Protein AF-A0ABD0PRC7-F1 (afdb_monomer_lite)

Sequence (117 aa):
RVGDLQAFSVAPSHLEFAPGMAKAFLYPRPGYVPKVPSAAPRPVVLQAFCPSPFRDPDQQNLNCMCPVRALDTCVHRAALWRKTDQLFVCYGPPKRGLPASKHVLSRWIVDAITQAY

Organism: Cirrhinus mrigala (NCBI:txid683832)

pLDDT: mean 87.68, std 9.52, range [61.59, 96.56]

Radius of gyration: 15.45 Å; chains: 1; bounding box: 42×33×39 Å

Foldseek 3Di:
DLQQLQQWFPPPVAWDADPLSQKIWGFGHPPDQPPDDDPDGGTDMFGFQQRDDDPDVVSVVSNVVTPSVVQVCQCVVLVVWAPDRRSDFDCDPPRHNPDQDSVNSVVVVVVVVVVVD

Secondary structure (DSSP, 8-state):
-GGGGGG-B-STTTEEEPGGG-EEEEPPPTT---SS--SS-PPEEEE-SSPSSPSSHHHHHHHHT-HHHHHHHHHHHHTTT--S-BS-B--SSSSTTSBPPHHHHHHHHHHHHHHH-

Structure (mmCIF, N/CA/C/O backbone):
data_AF-A0ABD0PRC7-F1
#
_entry.id   AF-A0ABD0PRC7-F1
#
loop_
_atom_site.group_PDB
_atom_site.id
_atom_site.type_symbol
_atom_site.label_atom_id
_atom_site.label_alt_id
_atom_site.label_comp_id
_atom_site.label_asym_id
_atom_site.label_entity_id
_atom_site.label_seq_id
_atom_site.pdbx_PDB_ins_code
_atom_site.Cartn_x
_atom_site.Cartn_y
_atom_site.Cartn_z
_atom_site.occupancy
_atom_site.B_iso_or_equiv
_atom_site.auth_seq_id
_atom_site.auth_comp_id
_atom_site.auth_asym_id
_atom_site.auth_atom_id
_atom_site.pdbx_PDB_model_num
ATOM 1 N N . ARG A 1 1 ? -8.698 9.135 -7.257 1.00 65.19 1 ARG A N 1
ATOM 2 C CA . ARG A 1 1 ? -8.531 10.338 -6.393 1.00 65.19 1 ARG A CA 1
ATOM 3 C C . ARG A 1 1 ? -8.309 9.886 -4.947 1.00 65.19 1 ARG A C 1
ATOM 5 O O . ARG A 1 1 ? -8.663 8.762 -4.632 1.00 65.19 1 ARG A O 1
ATOM 12 N N . VAL A 1 2 ? -7.767 10.723 -4.049 1.00 63.91 2 VAL A N 1
ATOM 13 C CA . VAL A 1 2 ? -7.446 10.304 -2.657 1.00 63.91 2 VAL A CA 1
ATOM 14 C C . VAL A 1 2 ? -8.664 9.785 -1.883 1.00 63.91 2 VAL A C 1
ATOM 16 O O . VAL A 1 2 ? -8.544 8.842 -1.111 1.00 63.91 2 VAL A O 1
ATOM 19 N N . GLY A 1 3 ? -9.850 10.363 -2.114 1.00 65.19 3 GLY A N 1
ATOM 20 C CA . GLY A 1 3 ? -11.092 9.901 -1.477 1.00 65.19 3 GLY A CA 1
ATOM 21 C C . GLY A 1 3 ? -11.487 8.471 -1.855 1.00 65.19 3 GLY A C 1
ATOM 22 O O . GLY A 1 3 ? -12.109 7.787 -1.056 1.00 65.19 3 GLY A O 1
ATOM 23 N N . ASP A 1 4 ? -11.058 8.008 -3.025 1.00 76.19 4 ASP A N 1
ATOM 24 C CA . ASP A 1 4 ? -11.391 6.686 -3.555 1.00 76.19 4 ASP A CA 1
ATOM 25 C C . ASP A 1 4 ? -10.483 5.607 -2.941 1.00 76.19 4 ASP A C 1
ATOM 27 O O . ASP A 1 4 ? -10.816 4.428 -2.949 1.00 76.19 4 ASP A O 1
ATOM 31 N N . LEU A 1 5 ? -9.336 5.998 -2.367 1.00 80.69 5 LEU A N 1
ATOM 32 C CA . LEU A 1 5 ? -8.346 5.062 -1.825 1.00 80.69 5 LEU A CA 1
ATOM 33 C C . LEU A 1 5 ? -8.856 4.289 -0.602 1.00 80.69 5 LEU A C 1
ATOM 35 O O . LEU A 1 5 ? -8.388 3.186 -0.333 1.00 80.69 5 LEU A O 1
ATOM 39 N N . GLN A 1 6 ? -9.828 4.847 0.125 1.00 84.31 6 GLN A N 1
ATOM 40 C CA . GLN A 1 6 ? -10.464 4.176 1.264 1.00 84.31 6 GLN A CA 1
ATOM 41 C C . GLN A 1 6 ? -11.400 3.039 0.832 1.00 84.31 6 GLN A C 1
ATOM 43 O O . GLN A 1 6 ? -11.740 2.183 1.646 1.00 84.31 6 GLN A O 1
ATOM 48 N N . ALA A 1 7 ? -11.788 3.000 -0.445 1.00 87.12 7 ALA A N 1
ATOM 49 C CA . ALA A 1 7 ? -12.622 1.939 -0.992 1.00 87.12 7 ALA A CA 1
ATOM 50 C C . ALA A 1 7 ? -11.863 0.620 -1.176 1.00 87.12 7 ALA A C 1
ATOM 52 O O . ALA A 1 7 ? -12.496 -0.411 -1.387 1.00 87.12 7 ALA A O 1
ATOM 53 N N . PHE A 1 8 ? -10.528 0.636 -1.115 1.00 92.12 8 PHE A N 1
ATOM 54 C CA . PHE A 1 8 ? -9.708 -0.541 -1.372 1.00 92.12 8 PHE A CA 1
ATOM 55 C C . PHE A 1 8 ? -9.347 -1.297 -0.101 1.00 92.12 8 PHE A C 1
ATOM 57 O O . PHE A 1 8 ? -9.226 -0.743 0.999 1.00 92.12 8 PHE A O 1
ATOM 64 N N . SER A 1 9 ? -9.138 -2.596 -0.275 1.00 94.25 9 SER A N 1
ATOM 65 C CA . SER A 1 9 ? -8.831 -3.524 0.797 1.00 94.25 9 SER A CA 1
ATOM 66 C C . SER A 1 9 ? -7.745 -4.506 0.384 1.00 94.25 9 SER A C 1
ATOM 68 O O . SER A 1 9 ? -7.596 -4.786 -0.798 1.00 94.25 9 SER A O 1
ATOM 70 N N . VAL A 1 10 ? -7.013 -5.033 1.365 1.00 96.12 10 VAL A N 1
ATOM 71 C CA . VAL A 1 10 ? -6.089 -6.163 1.175 1.00 96.12 10 VAL A CA 1
ATOM 72 C C . VAL A 1 10 ? -6.757 -7.529 1.279 1.00 96.12 10 VAL A C 1
ATOM 74 O O . VAL A 1 10 ? -6.075 -8.541 1.156 1.00 96.12 10 VAL A O 1
ATOM 77 N N . ALA A 1 11 ? -8.062 -7.577 1.558 1.00 94.56 11 ALA A N 1
ATOM 78 C CA . ALA A 1 11 ? -8.788 -8.835 1.600 1.00 94.56 11 ALA A CA 1
ATOM 79 C C . ALA A 1 11 ? -8.653 -9.564 0.245 1.00 94.56 11 ALA A C 1
ATOM 81 O O . ALA A 1 11 ? -8.672 -8.891 -0.790 1.00 94.56 11 ALA A O 1
ATOM 82 N N . PRO A 1 12 ? -8.566 -10.907 0.219 1.00 91.50 12 PRO A N 1
ATOM 83 C CA . PRO A 1 12 ? -8.315 -11.664 -1.014 1.00 91.50 12 PRO A CA 1
ATOM 84 C C . PRO A 1 12 ? -9.323 -11.413 -2.145 1.00 91.50 12 PRO A C 1
ATOM 86 O O . PRO A 1 12 ? -8.979 -11.520 -3.312 1.00 91.50 12 PRO A O 1
ATOM 89 N N . SER A 1 13 ? -10.561 -11.026 -1.820 1.00 92.44 13 SER A N 1
ATOM 90 C CA . SER A 1 13 ? -11.591 -10.659 -2.804 1.00 92.44 13 SER A CA 1
ATOM 91 C C . SER A 1 13 ? -11.435 -9.247 -3.389 1.00 92.44 13 SER A C 1
ATOM 93 O O . SER A 1 13 ? -12.211 -8.853 -4.256 1.00 92.44 13 SER A O 1
ATOM 95 N N . HIS A 1 14 ? -10.484 -8.457 -2.884 1.00 94.06 14 HIS A N 1
ATOM 96 C CA . HIS A 1 14 ? -10.316 -7.036 -3.197 1.00 94.06 14 HIS A CA 1
AT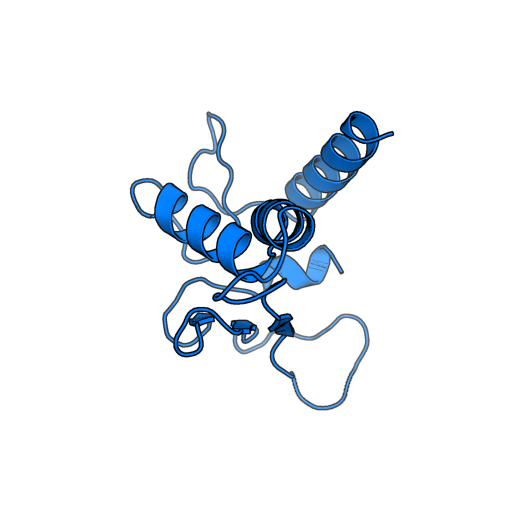OM 97 C C . HIS A 1 14 ? -8.933 -6.659 -3.725 1.00 94.06 14 HIS A C 1
ATOM 99 O O . HIS A 1 14 ? -8.787 -5.580 -4.307 1.00 94.06 14 HIS A O 1
ATOM 105 N N . LEU A 1 15 ? -7.943 -7.529 -3.548 1.00 95.88 15 LEU A N 1
ATOM 106 C CA . LEU A 1 15 ? -6.590 -7.344 -4.041 1.00 95.88 15 LEU A CA 1
ATOM 107 C C . LEU A 1 15 ? -6.079 -8.653 -4.636 1.00 95.88 15 LEU A C 1
ATOM 109 O O . LEU A 1 15 ? -5.940 -9.647 -3.929 1.00 95.88 15 LEU A O 1
ATOM 113 N N . GLU A 1 16 ? -5.743 -8.612 -5.920 1.00 96.31 16 GLU A N 1
ATOM 114 C CA . GLU A 1 16 ? -5.166 -9.741 -6.643 1.00 96.31 16 GLU A CA 1
ATOM 115 C C . GLU A 1 16 ? -3.876 -9.307 -7.342 1.00 96.31 16 GLU A C 1
ATOM 117 O O . GLU A 1 16 ? -3.834 -8.265 -8.000 1.00 96.31 16 GLU A O 1
ATOM 122 N N . PHE A 1 17 ? -2.825 -10.117 -7.227 1.00 95.31 17 PHE A N 1
ATOM 123 C CA . PHE A 1 17 ? -1.594 -9.952 -7.993 1.00 95.31 17 PHE A CA 1
ATOM 124 C C . PHE A 1 17 ? -1.557 -10.982 -9.120 1.00 95.31 17 PHE A C 1
ATOM 126 O O . PHE A 1 17 ? -1.670 -12.182 -8.879 1.00 95.31 17 PHE A O 1
ATOM 133 N N . ALA A 1 18 ? -1.374 -10.514 -10.353 1.00 93.81 18 ALA A N 1
ATOM 134 C CA . ALA A 1 18 ? -1.216 -11.393 -11.503 1.00 93.81 18 ALA A CA 1
ATOM 135 C C . ALA A 1 18 ? 0.086 -12.212 -11.395 1.00 93.81 18 ALA A C 1
ATOM 137 O O . ALA A 1 18 ? 1.049 -11.746 -10.771 1.00 93.81 18 ALA A O 1
ATOM 138 N N . PRO A 1 19 ? 0.173 -13.378 -12.065 1.00 90.81 19 PRO A N 1
ATOM 139 C CA . PRO A 1 19 ? 1.399 -14.168 -12.127 1.00 90.81 19 PRO A CA 1
ATOM 140 C C . PRO A 1 19 ? 2.630 -13.325 -12.486 1.00 90.81 19 PRO A C 1
ATOM 142 O O . PRO A 1 19 ? 2.574 -12.436 -13.340 1.00 90.81 19 PRO A O 1
ATOM 145 N N . GLY A 1 20 ? 3.744 -13.585 -11.798 1.00 87.88 20 GLY A N 1
ATOM 146 C CA . GLY A 1 20 ? 4.992 -12.838 -11.983 1.00 87.88 20 GLY A CA 1
ATOM 147 C C . GLY A 1 20 ? 4.932 -11.373 -11.537 1.00 87.88 20 GLY A C 1
ATOM 148 O O . GLY A 1 20 ? 5.783 -10.587 -11.946 1.00 87.88 20 GLY A O 1
ATOM 149 N N . MET A 1 21 ? 3.932 -10.983 -10.734 1.00 89.06 21 MET A N 1
ATOM 150 C CA . MET A 1 21 ? 3.705 -9.599 -10.297 1.00 89.06 21 MET A CA 1
ATOM 151 C C . MET A 1 21 ? 3.554 -8.624 -11.471 1.00 89.06 21 MET A C 1
ATOM 153 O O . MET A 1 21 ? 3.867 -7.444 -11.343 1.00 89.06 21 MET A O 1
ATOM 157 N N . ALA A 1 22 ? 3.076 -9.101 -12.626 1.00 90.94 22 ALA A N 1
ATOM 158 C CA . ALA A 1 22 ? 2.959 -8.285 -13.834 1.00 90.94 22 ALA A CA 1
ATOM 159 C C . ALA A 1 22 ? 1.902 -7.175 -13.693 1.00 90.94 22 ALA A C 1
ATOM 161 O O . ALA A 1 22 ? 2.016 -6.108 -14.305 1.00 90.94 22 ALA A O 1
ATOM 162 N N . LYS A 1 23 ? 0.863 -7.433 -12.891 1.00 94.69 23 LYS A N 1
ATOM 163 C CA . LYS A 1 23 ? -0.236 -6.509 -12.602 1.00 94.69 23 LYS A CA 1
ATOM 164 C C . LYS A 1 23 ? -0.730 -6.689 -11.170 1.00 94.69 23 LYS A C 1
ATOM 166 O O . LYS A 1 23 ? -0.597 -7.772 -10.607 1.00 94.69 23 LYS A O 1
ATOM 171 N N . ALA A 1 24 ? -1.352 -5.648 -10.629 1.00 96.44 24 ALA A N 1
ATOM 172 C CA . ALA A 1 24 ? -2.205 -5.746 -9.450 1.00 96.44 24 ALA A CA 1
ATOM 173 C C . ALA A 1 24 ? -3.603 -5.213 -9.773 1.00 96.44 24 ALA A C 1
ATOM 175 O O . ALA A 1 24 ? -3.739 -4.158 -10.401 1.00 96.44 24 ALA A O 1
ATOM 176 N N . PHE A 1 25 ? -4.625 -5.935 -9.331 1.00 95.50 25 PHE A N 1
ATOM 177 C CA . PHE A 1 25 ? -6.029 -5.583 -9.479 1.00 95.50 25 PHE A CA 1
ATOM 178 C C . PHE A 1 25 ? -6.593 -5.188 -8.116 1.00 95.50 25 PHE A C 1
ATOM 180 O O . PHE A 1 25 ? -6.502 -5.942 -7.149 1.00 95.50 25 PHE A O 1
ATOM 187 N N . LEU A 1 26 ? -7.167 -3.990 -8.048 1.00 94.12 26 LEU A N 1
ATOM 188 C CA . LEU A 1 26 ? -7.783 -3.424 -6.854 1.00 94.12 26 LEU A CA 1
ATOM 189 C C . LEU A 1 26 ? -9.286 -3.277 -7.086 1.00 94.12 26 LEU A C 1
ATOM 191 O O . LEU A 1 26 ? -9.722 -2.402 -7.839 1.00 94.12 26 LEU A O 1
ATOM 195 N N . TYR A 1 27 ? -10.077 -4.111 -6.419 1.00 92.25 27 TYR A N 1
ATOM 196 C CA . TYR A 1 27 ? -11.533 -4.090 -6.519 1.00 92.25 27 TYR A CA 1
ATOM 197 C C . TYR A 1 27 ? -12.116 -3.250 -5.378 1.00 92.25 27 TYR A C 1
ATOM 199 O O . TYR A 1 27 ? -11.871 -3.558 -4.206 1.00 92.25 27 TYR A O 1
ATOM 207 N N . PRO A 1 28 ? -12.896 -2.194 -5.675 1.00 89.56 28 PRO A N 1
ATOM 208 C CA . PRO A 1 28 ? -13.571 -1.422 -4.638 1.00 89.56 28 PRO A CA 1
ATOM 209 C C . PRO A 1 28 ? -14.487 -2.302 -3.777 1.00 89.56 28 PRO A C 1
ATOM 211 O O . PRO A 1 28 ? -15.096 -3.254 -4.270 1.00 89.56 28 PRO A O 1
ATOM 214 N N . ARG A 1 29 ? -14.612 -1.976 -2.487 1.00 88.44 29 ARG A N 1
ATOM 215 C CA . ARG A 1 29 ? -15.578 -2.627 -1.590 1.00 88.44 29 ARG A CA 1
ATOM 216 C C . ARG A 1 29 ? -17.019 -2.462 -2.101 1.00 88.44 29 ARG A C 1
ATOM 218 O O . ARG A 1 29 ? -17.337 -1.421 -2.688 1.00 88.44 29 ARG A O 1
ATOM 225 N N . PRO A 1 30 ? -17.912 -3.436 -1.834 1.00 81.56 30 PRO A N 1
ATOM 226 C CA . PRO A 1 30 ? -19.327 -3.309 -2.167 1.00 81.56 30 PRO A CA 1
ATOM 227 C C . PRO A 1 30 ? -19.928 -2.056 -1.519 1.00 81.56 30 PRO A C 1
ATOM 229 O O . PRO A 1 30 ? -19.593 -1.718 -0.385 1.00 81.56 30 PRO A O 1
ATOM 232 N N . GLY A 1 31 ? -20.795 -1.350 -2.245 1.00 78.75 31 GLY A N 1
ATOM 233 C CA . GLY A 1 31 ? -21.421 -0.109 -1.771 1.00 78.75 31 GLY A CA 1
ATOM 234 C C . GLY A 1 31 ? -20.570 1.154 -1.942 1.00 78.75 31 GLY A C 1
ATOM 235 O O . GLY A 1 31 ? -21.059 2.250 -1.673 1.00 78.75 31 GLY A O 1
ATOM 236 N N . TYR A 1 32 ? -19.329 1.047 -2.430 1.00 80.50 32 TYR A N 1
ATOM 237 C CA . TYR A 1 32 ? -18.567 2.226 -2.829 1.00 80.50 32 TYR A CA 1
ATOM 238 C C . TYR A 1 32 ? -19.201 2.900 -4.054 1.00 80.50 32 TYR A C 1
ATOM 240 O O . TYR A 1 32 ? -19.318 2.297 -5.121 1.00 80.50 32 TYR A O 1
ATOM 248 N N . VAL A 1 33 ? -19.554 4.178 -3.905 1.00 76.12 33 VAL A N 1
ATOM 249 C CA . VAL A 1 33 ? -20.052 5.024 -4.993 1.00 76.12 33 VAL A CA 1
ATOM 250 C C . VAL A 1 33 ? -18.958 6.025 -5.368 1.00 76.12 33 VAL A C 1
ATOM 252 O O . VAL A 1 33 ? -18.626 6.898 -4.559 1.00 76.12 33 VAL A O 1
ATOM 255 N N . PRO A 1 34 ? -18.374 5.927 -6.576 1.00 74.00 34 PRO A N 1
ATOM 256 C CA . PRO A 1 34 ? -17.403 6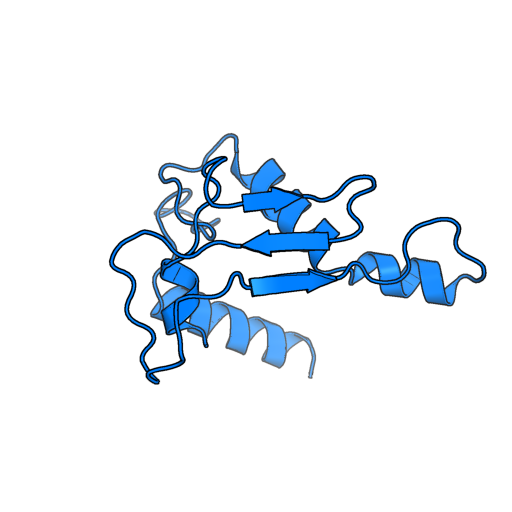.903 -7.042 1.00 74.00 34 PRO A CA 1
ATOM 257 C C . PRO A 1 34 ? -18.003 8.310 -7.059 1.00 74.00 34 PRO A C 1
ATOM 259 O O . PRO A 1 34 ? -19.125 8.515 -7.514 1.00 74.00 34 PRO A O 1
ATOM 262 N N . LYS A 1 35 ? -17.228 9.311 -6.621 1.00 70.88 35 LYS A N 1
ATOM 263 C CA . LYS A 1 35 ? -17.685 10.714 -6.593 1.00 70.88 35 LYS A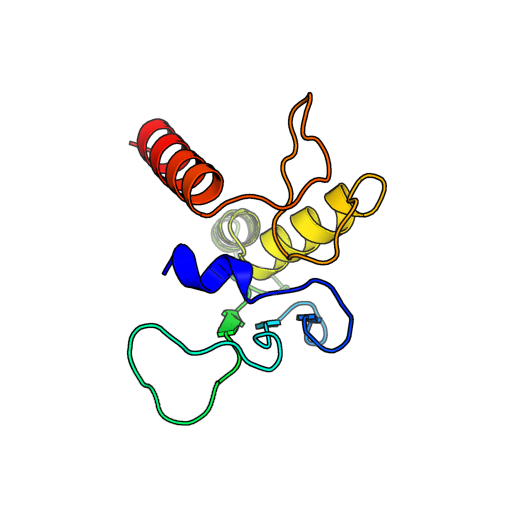 CA 1
ATOM 264 C C . LYS A 1 35 ? -18.091 11.250 -7.976 1.00 70.88 35 LYS A C 1
ATOM 266 O O . LYS A 1 35 ? -18.880 12.183 -8.062 1.00 70.88 35 LYS A O 1
ATOM 271 N N . VAL A 1 36 ? -17.515 10.703 -9.043 1.00 68.69 36 VAL A N 1
ATOM 272 C CA . VAL A 1 36 ? -17.958 10.947 -10.419 1.00 68.69 36 VAL A CA 1
ATOM 273 C C . VAL A 1 36 ? -18.611 9.653 -10.893 1.00 68.69 36 VAL A C 1
ATOM 275 O O . VAL A 1 36 ? -17.897 8.649 -10.945 1.00 68.69 36 VAL A O 1
ATOM 278 N N . PRO A 1 37 ? -19.916 9.642 -11.212 1.00 63.66 37 PRO A N 1
ATOM 279 C CA . PRO A 1 37 ? -20.589 8.448 -11.701 1.00 63.66 37 PRO A CA 1
ATOM 280 C C . PRO A 1 37 ? -19.922 7.981 -12.996 1.00 63.66 37 PRO A C 1
ATOM 282 O O . PRO A 1 37 ? -20.055 8.593 -14.050 1.00 63.66 37 PRO A O 1
ATOM 285 N N . SER A 1 38 ? -19.147 6.911 -12.894 1.00 61.59 38 SER A N 1
ATOM 286 C CA . SER A 1 38 ? -18.696 6.118 -14.029 1.00 61.59 38 SER A CA 1
ATOM 287 C C . SER A 1 38 ? -19.690 4.975 -14.209 1.00 61.59 38 SER A C 1
ATOM 289 O O . SER A 1 38 ? -20.315 4.545 -13.236 1.00 61.59 38 SER A O 1
ATOM 291 N N . ALA A 1 39 ? -19.782 4.420 -15.421 1.00 63.25 39 ALA A N 1
ATOM 292 C CA . ALA A 1 39 ? -20.322 3.072 -15.603 1.00 63.25 39 ALA A CA 1
ATOM 293 C C . ALA A 1 39 ? -19.677 2.102 -14.589 1.00 63.25 39 ALA A C 1
ATOM 295 O O . ALA A 1 39 ? -18.560 2.374 -14.143 1.00 63.25 39 ALA A O 1
ATOM 296 N N . ALA A 1 40 ? -20.406 1.030 -14.244 1.00 64.69 40 ALA A N 1
ATOM 297 C CA . ALA A 1 40 ? -20.148 0.012 -13.210 1.00 64.69 40 ALA A CA 1
ATOM 298 C C . ALA A 1 40 ? -18.727 -0.013 -12.591 1.00 64.69 40 ALA A C 1
ATOM 300 O O . ALA A 1 40 ? -17.752 0.024 -13.342 1.00 64.69 40 ALA A O 1
ATOM 301 N N . PRO A 1 41 ? -18.580 -0.160 -11.254 1.00 68.62 41 PRO A N 1
ATOM 302 C CA . PRO A 1 41 ? -17.279 -0.103 -10.581 1.00 68.62 41 PRO A CA 1
ATOM 303 C C . PRO A 1 41 ? -16.254 -1.027 -11.253 1.00 68.62 41 PRO A C 1
ATOM 305 O O . PRO A 1 41 ? -16.372 -2.249 -11.195 1.00 68.62 41 PRO A O 1
ATOM 308 N N . ARG A 1 42 ? -15.254 -0.442 -11.922 1.00 80.06 42 ARG A N 1
ATOM 309 C CA . ARG A 1 42 ? -14.157 -1.191 -12.547 1.00 80.06 42 ARG A CA 1
ATOM 310 C C . ARG A 1 42 ? -13.001 -1.324 -11.559 1.00 80.06 42 ARG A C 1
ATOM 312 O O . ARG A 1 42 ? -12.781 -0.396 -10.773 1.00 80.06 42 ARG A O 1
ATOM 319 N N . PRO A 1 43 ? -12.245 -2.432 -11.596 1.00 88.19 43 PRO A N 1
ATOM 320 C CA . PRO A 1 43 ? -11.031 -2.531 -10.806 1.00 88.19 43 PRO A CA 1
ATOM 321 C C . PRO A 1 43 ? -10.023 -1.469 -11.251 1.00 88.19 43 PRO A C 1
ATOM 323 O O . PRO A 1 43 ? -9.897 -1.165 -12.441 1.00 88.19 43 PRO A O 1
ATOM 326 N N . VAL A 1 44 ? -9.274 -0.929 -10.293 1.00 90.38 44 VAL A N 1
ATOM 327 C CA . VAL A 1 44 ? -8.062 -0.171 -10.606 1.00 90.38 44 VAL A CA 1
ATOM 328 C C . VAL A 1 44 ? -6.966 -1.177 -10.919 1.00 90.38 44 VAL A C 1
ATOM 330 O O . VAL A 1 44 ? -6.679 -2.059 -10.112 1.00 90.38 44 VAL A O 1
ATOM 333 N N . VAL A 1 45 ? -6.367 -1.050 -12.101 1.00 93.75 45 VAL A N 1
ATOM 334 C CA . VAL A 1 45 ? -5.310 -1.950 -12.566 1.00 93.75 45 VAL A CA 1
ATOM 335 C C . VAL A 1 45 ? -3.982 -1.212 -12.529 1.00 93.75 45 VAL A C 1
ATOM 337 O O . VAL A 1 45 ? -3.814 -0.191 -13.194 1.00 93.75 45 VAL A O 1
ATOM 340 N N . LEU A 1 46 ? -3.039 -1.736 -11.753 1.00 94.12 46 LEU A N 1
ATOM 341 C CA . LEU A 1 46 ? -1.651 -1.292 -11.747 1.00 94.12 46 LEU A CA 1
ATOM 342 C C . LEU A 1 46 ? -0.834 -2.226 -12.631 1.00 94.12 46 LEU A C 1
ATOM 344 O O . LEU A 1 46 ? -0.977 -3.444 -12.546 1.00 94.12 46 LEU A O 1
ATOM 348 N N . GLN A 1 47 ? 0.039 -1.655 -13.452 1.00 93.88 47 GLN A N 1
ATOM 349 C CA . GLN A 1 47 ? 0.957 -2.402 -14.302 1.00 93.88 47 GLN A CA 1
ATOM 350 C C . GLN A 1 47 ? 2.374 -2.301 -13.746 1.00 93.88 47 GLN A C 1
ATOM 352 O O . GLN A 1 47 ? 2.810 -1.224 -13.338 1.00 93.88 47 GLN A O 1
ATOM 357 N N . ALA A 1 48 ? 3.088 -3.424 -13.721 1.00 91.19 48 ALA A N 1
ATOM 358 C CA . ALA A 1 48 ? 4.474 -3.438 -13.291 1.00 91.19 48 ALA A CA 1
ATOM 359 C C . ALA A 1 48 ? 5.364 -2.664 -14.265 1.00 91.19 48 ALA A C 1
ATOM 361 O O . ALA A 1 48 ? 5.210 -2.760 -15.485 1.00 91.19 48 ALA A O 1
ATOM 362 N N . PHE A 1 49 ? 6.320 -1.920 -13.716 1.00 87.62 49 PHE A N 1
ATOM 363 C CA . PHE A 1 49 ? 7.368 -1.298 -14.514 1.00 87.62 49 PHE A CA 1
ATOM 364 C C . PHE A 1 49 ? 8.465 -2.327 -14.765 1.00 87.62 49 PHE A C 1
ATOM 366 O O . PHE A 1 49 ? 8.956 -2.931 -13.814 1.00 87.62 49 PHE A O 1
ATOM 373 N N . CYS A 1 50 ? 8.806 -2.523 -16.043 1.00 75.44 50 CYS A N 1
ATOM 374 C CA . CYS A 1 50 ? 9.899 -3.378 -16.512 1.00 75.44 50 CYS A CA 1
ATOM 375 C C . CYS A 1 50 ? 9.943 -4.762 -15.830 1.00 75.44 50 CYS A C 1
ATOM 377 O O . CYS A 1 50 ? 10.862 -5.013 -15.060 1.00 75.44 50 CYS A O 1
ATOM 379 N N . PRO A 1 51 ? 8.979 -5.673 -16.062 1.00 70.38 51 PRO A N 1
ATOM 380 C CA . PRO A 1 51 ? 9.070 -7.026 -15.514 1.00 70.38 51 PRO A CA 1
ATOM 381 C C . PRO A 1 51 ? 10.318 -7.750 -16.051 1.00 70.38 51 PRO A C 1
ATOM 383 O O . PRO A 1 51 ? 10.673 -7.591 -17.217 1.00 70.38 51 PRO A O 1
ATOM 386 N N . SER A 1 52 ? 10.975 -8.532 -15.188 1.00 69.06 52 SER A N 1
ATOM 387 C CA . SER A 1 52 ? 12.150 -9.352 -15.529 1.00 69.06 52 SER A CA 1
ATOM 388 C C . SER A 1 52 ? 11.904 -10.218 -16.781 1.00 69.06 52 SER A C 1
ATOM 390 O O . SER A 1 52 ? 10.785 -10.719 -16.938 1.00 69.06 52 SER A O 1
ATOM 392 N N . PRO A 1 53 ? 12.919 -10.460 -17.639 1.00 76.19 53 PRO A N 1
ATOM 393 C CA . PRO A 1 53 ? 14.329 -10.058 -17.510 1.00 76.19 53 PRO A CA 1
ATOM 394 C C . PRO A 1 53 ? 14.607 -8.604 -17.919 1.00 76.19 53 PRO A C 1
ATOM 396 O O . PRO A 1 53 ? 14.077 -8.111 -18.914 1.00 76.19 53 PRO A O 1
ATOM 399 N N . PHE A 1 54 ? 15.485 -7.933 -17.163 1.00 78.06 54 PHE A N 1
ATOM 400 C CA . PHE A 1 54 ? 15.948 -6.578 -17.477 1.00 78.06 54 PHE A CA 1
ATOM 401 C C . PHE A 1 54 ? 16.994 -6.625 -18.593 1.00 78.06 54 PHE A C 1
ATOM 403 O O . PHE A 1 54 ? 17.900 -7.455 -18.573 1.00 78.06 54 PHE A O 1
ATOM 410 N N . ARG A 1 55 ? 16.867 -5.724 -19.562 1.00 74.69 55 ARG A N 1
ATOM 411 C CA . ARG A 1 55 ? 17.774 -5.592 -20.706 1.00 74.69 55 ARG A CA 1
ATOM 412 C C . ARG A 1 55 ? 18.913 -4.603 -20.458 1.00 74.69 55 ARG A C 1
ATOM 414 O O . ARG A 1 55 ? 19.905 -4.674 -21.168 1.00 74.69 55 ARG A O 1
ATOM 421 N N . ASP A 1 56 ? 18.758 -3.701 -19.489 1.00 81.31 56 ASP A N 1
ATOM 422 C CA . ASP A 1 56 ? 19.684 -2.596 -19.217 1.00 81.31 56 ASP A CA 1
ATOM 423 C C . ASP A 1 56 ? 19.534 -2.085 -17.758 1.00 81.31 56 ASP A C 1
ATOM 425 O O . ASP A 1 56 ? 18.442 -2.238 -17.187 1.00 81.31 56 ASP A O 1
ATOM 429 N N . PRO A 1 57 ? 20.576 -1.485 -17.138 1.00 79.38 57 PRO A N 1
ATOM 430 C CA . PRO A 1 57 ? 20.499 -0.853 -15.816 1.00 79.38 57 PRO A CA 1
ATOM 431 C C . PRO A 1 57 ? 19.342 0.139 -15.616 1.00 79.38 57 PRO A C 1
ATOM 433 O O . PRO A 1 57 ? 18.776 0.198 -14.519 1.00 79.38 57 PRO A O 1
ATOM 436 N N . ASP A 1 58 ? 18.909 0.862 -16.649 1.00 80.12 58 ASP A N 1
ATOM 437 C CA . ASP A 1 58 ? 17.767 1.778 -16.547 1.00 80.12 58 ASP A CA 1
ATOM 438 C C . ASP A 1 58 ? 16.462 1.033 -16.235 1.00 80.12 58 ASP A C 1
ATOM 440 O O . ASP A 1 58 ? 15.638 1.499 -15.443 1.00 80.12 58 ASP A O 1
ATOM 444 N N . GLN A 1 59 ? 16.290 -0.183 -16.763 1.00 77.94 59 GLN A N 1
ATOM 445 C CA . GLN A 1 59 ? 15.142 -1.028 -16.424 1.00 77.94 59 GLN A CA 1
ATOM 446 C C . GLN A 1 59 ? 15.192 -1.519 -14.974 1.00 77.94 59 GLN A C 1
ATOM 448 O O . GLN A 1 59 ? 14.145 -1.672 -14.339 1.00 77.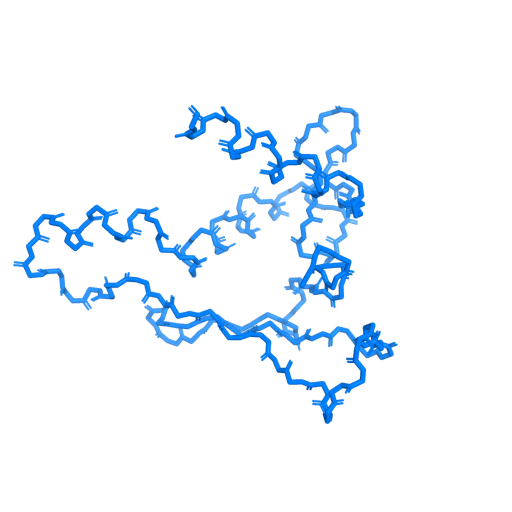94 59 GLN A O 1
ATOM 453 N N . GLN A 1 60 ? 16.392 -1.722 -14.426 1.00 76.94 60 GLN A N 1
ATOM 454 C CA . GLN A 1 60 ? 16.575 -2.055 -13.015 1.00 76.94 60 GLN A CA 1
ATOM 455 C C . GLN A 1 60 ? 16.203 -0.868 -12.110 1.00 76.94 60 GLN A C 1
ATOM 457 O O . GLN A 1 60 ? 15.512 -1.066 -11.108 1.00 76.94 60 GLN A O 1
ATOM 462 N N . ASN A 1 61 ? 16.572 0.359 -12.492 1.00 80.62 61 ASN A N 1
ATOM 463 C CA . ASN A 1 61 ? 16.180 1.579 -11.779 1.00 80.62 61 ASN A CA 1
ATOM 464 C C . ASN A 1 61 ? 14.660 1.809 -11.828 1.00 80.62 61 ASN A C 1
ATOM 466 O O . ASN A 1 61 ? 14.032 2.057 -10.796 1.00 80.62 61 ASN A O 1
ATOM 470 N N . LEU A 1 62 ? 14.034 1.648 -12.999 1.00 77.19 62 LEU A N 1
ATOM 471 C CA . LEU A 1 62 ? 12.577 1.750 -13.154 1.00 77.19 62 LEU A CA 1
ATOM 472 C C . LEU A 1 62 ? 11.825 0.698 -12.329 1.00 77.19 62 LEU A C 1
ATOM 474 O O . LEU A 1 62 ? 10.758 0.975 -11.777 1.00 77.19 62 LEU A O 1
ATOM 478 N N . ASN A 1 63 ? 12.397 -0.496 -12.185 1.00 80.12 63 ASN A N 1
ATOM 479 C CA . ASN A 1 63 ? 11.836 -1.556 -11.357 1.00 80.12 63 ASN A CA 1
ATOM 480 C C . ASN A 1 63 ? 11.831 -1.203 -9.849 1.00 80.12 63 ASN A C 1
ATOM 482 O O . ASN A 1 63 ? 10.960 -1.682 -9.117 1.00 80.12 63 ASN A O 1
ATOM 486 N N . CYS A 1 64 ? 12.722 -0.324 -9.370 1.00 81.69 64 CYS A N 1
ATOM 487 C CA . CYS A 1 64 ? 12.647 0.229 -8.007 1.00 81.69 64 CYS A CA 1
ATOM 488 C C . CYS A 1 64 ? 11.437 1.159 -7.812 1.00 81.69 64 CYS A C 1
ATOM 490 O O . CYS A 1 64 ? 10.937 1.286 -6.696 1.00 81.69 64 CYS A O 1
ATOM 492 N N . MET A 1 65 ? 10.929 1.755 -8.893 1.00 86.56 65 MET A N 1
ATOM 493 C CA . MET A 1 65 ? 9.727 2.599 -8.902 1.00 86.56 65 MET A CA 1
ATOM 494 C C . MET A 1 65 ? 8.457 1.830 -9.304 1.00 86.56 65 MET A C 1
ATOM 496 O O . MET A 1 65 ? 7.407 2.431 -9.525 1.00 86.56 65 MET A O 1
ATOM 500 N N . CYS A 1 66 ? 8.530 0.500 -9.414 1.00 91.12 66 CYS A N 1
ATOM 501 C CA . CYS A 1 66 ? 7.416 -0.323 -9.869 1.00 91.12 66 CYS A CA 1
ATOM 502 C C . CYS A 1 66 ? 6.224 -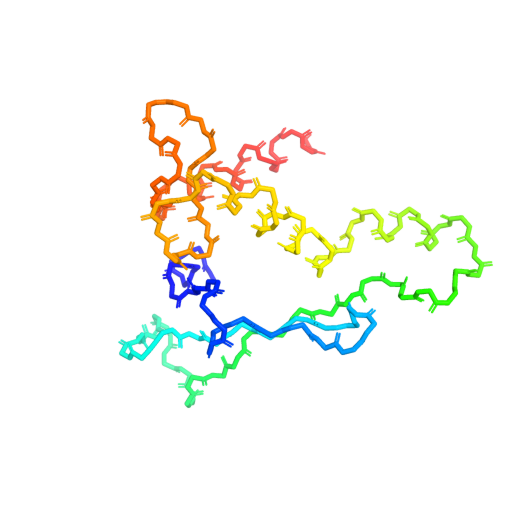0.253 -8.891 1.00 91.12 66 CYS A C 1
ATOM 504 O O . CYS A 1 66 ? 6.347 -0.692 -7.741 1.00 91.12 66 CYS A O 1
ATOM 506 N N . PRO A 1 67 ? 5.036 0.210 -9.332 1.00 93.06 67 PRO A N 1
ATOM 507 C CA . PRO A 1 67 ? 3.892 0.404 -8.443 1.00 93.06 67 PRO A CA 1
ATOM 508 C C . PRO A 1 67 ? 3.335 -0.917 -7.902 1.00 93.06 67 PRO A C 1
ATOM 510 O O . PRO A 1 67 ? 2.861 -0.961 -6.770 1.00 93.06 67 PRO A O 1
ATOM 513 N N . VAL A 1 68 ? 3.428 -2.010 -8.670 1.00 95.06 68 VAL A N 1
ATOM 514 C CA . VAL A 1 68 ? 2.979 -3.341 -8.228 1.00 95.06 68 VAL A CA 1
ATOM 515 C C . VAL A 1 68 ? 3.861 -3.864 -7.091 1.00 95.06 68 VAL A C 1
ATOM 517 O O . VAL A 1 68 ? 3.347 -4.331 -6.078 1.00 95.06 68 VAL A O 1
ATOM 520 N N . ARG A 1 69 ? 5.187 -3.713 -7.209 1.00 92.19 69 ARG A N 1
ATOM 521 C CA . ARG A 1 69 ? 6.138 -4.110 -6.158 1.00 92.19 69 ARG A CA 1
ATOM 522 C C . ARG A 1 69 ? 6.048 -3.221 -4.926 1.00 92.19 69 ARG A C 1
ATOM 524 O O . ARG A 1 69 ? 6.139 -3.721 -3.806 1.00 92.19 69 ARG A O 1
ATOM 531 N N . ALA A 1 70 ? 5.864 -1.916 -5.122 1.00 93.69 70 ALA A N 1
ATOM 532 C CA . ALA A 1 70 ? 5.654 -0.980 -4.025 1.00 93.69 70 ALA A CA 1
ATOM 533 C C . ALA A 1 70 ? 4.381 -1.333 -3.239 1.00 93.69 70 ALA A C 1
ATOM 535 O O . ALA A 1 70 ? 4.407 -1.357 -2.006 1.00 93.69 70 ALA A O 1
ATOM 536 N N . LEU A 1 71 ? 3.293 -1.668 -3.944 1.00 95.19 71 LEU A N 1
ATOM 537 C CA . LEU A 1 71 ? 2.043 -2.106 -3.331 1.00 95.19 71 LEU A CA 1
ATOM 538 C C . LEU A 1 71 ? 2.227 -3.397 -2.529 1.00 95.19 71 LEU A C 1
ATOM 540 O O . LEU A 1 71 ? 1.870 -3.430 -1.354 1.00 95.19 71 LEU A O 1
ATOM 544 N N . ASP A 1 72 ? 2.816 -4.427 -3.133 1.00 95.06 72 ASP A N 1
ATOM 545 C CA . ASP A 1 72 ? 3.102 -5.704 -2.471 1.00 95.06 72 ASP A CA 1
ATOM 546 C C . ASP A 1 72 ? 3.959 -5.523 -1.215 1.00 95.06 72 ASP A C 1
ATOM 548 O O . ASP A 1 72 ? 3.591 -5.958 -0.125 1.00 95.06 72 ASP A O 1
ATOM 552 N N . THR A 1 73 ? 5.040 -4.750 -1.333 1.00 94.12 73 THR A N 1
ATOM 553 C CA . THR A 1 73 ? 5.917 -4.426 -0.205 1.00 94.12 73 THR A CA 1
ATOM 554 C C . THR A 1 73 ? 5.148 -3.718 0.909 1.00 94.12 73 THR A C 1
ATOM 556 O O . THR A 1 73 ? 5.347 -4.021 2.086 1.00 94.12 73 THR A O 1
ATOM 559 N N . CYS A 1 74 ? 4.259 -2.782 0.566 1.00 92.81 74 CYS A N 1
ATOM 560 C CA . CYS A 1 74 ? 3.422 -2.080 1.535 1.00 92.81 74 CYS A CA 1
ATOM 561 C C . CYS A 1 74 ? 2.485 -3.048 2.271 1.00 92.81 74 CYS A C 1
ATOM 563 O O . CYS A 1 74 ? 2.431 -3.032 3.503 1.00 92.81 74 CYS A O 1
ATOM 565 N N . VAL A 1 75 ? 1.798 -3.924 1.532 1.00 95.56 75 VAL A N 1
ATOM 566 C CA . VAL A 1 75 ? 0.879 -4.925 2.091 1.00 95.56 75 VAL A CA 1
ATOM 567 C C . VAL A 1 75 ? 1.624 -5.909 2.988 1.00 95.56 75 VAL A C 1
ATOM 569 O O . VAL A 1 75 ? 1.212 -6.117 4.131 1.00 95.56 75 VAL A O 1
ATOM 572 N N . HIS A 1 76 ? 2.744 -6.449 2.512 1.00 95.75 76 HIS A N 1
ATOM 573 C CA . HIS A 1 76 ? 3.544 -7.432 3.230 1.00 95.75 76 HIS A CA 1
ATOM 574 C C . HIS A 1 76 ? 4.167 -6.845 4.502 1.00 95.75 76 HIS A C 1
ATOM 576 O O . HIS A 1 76 ? 4.010 -7.400 5.589 1.00 95.75 76 HIS A O 1
ATOM 582 N N . ARG A 1 77 ? 4.808 -5.670 4.414 1.00 95.44 77 ARG A N 1
ATOM 583 C CA . ARG A 1 77 ? 5.420 -5.014 5.585 1.00 95.44 77 ARG A CA 1
ATOM 584 C C . ARG A 1 77 ? 4.391 -4.617 6.635 1.00 95.44 77 ARG A C 1
ATOM 586 O O . ARG A 1 77 ? 4.731 -4.588 7.817 1.00 95.44 77 ARG A O 1
ATOM 593 N N . ALA A 1 78 ? 3.166 -4.291 6.222 1.00 95.88 78 ALA A N 1
ATOM 594 C CA . ALA A 1 78 ? 2.085 -3.945 7.133 1.00 95.88 78 ALA A CA 1
ATOM 595 C C . ALA A 1 78 ? 1.402 -5.158 7.777 1.00 95.88 78 ALA A C 1
ATOM 597 O O . ALA A 1 78 ? 0.772 -4.994 8.820 1.00 95.88 78 ALA A O 1
ATOM 598 N N . ALA A 1 79 ? 1.535 -6.359 7.205 1.00 95.50 79 ALA A N 1
ATOM 599 C CA . ALA A 1 79 ? 0.768 -7.541 7.601 1.00 95.50 79 ALA A CA 1
ATOM 600 C C . ALA A 1 79 ? 0.844 -7.851 9.106 1.00 95.50 79 ALA A C 1
ATOM 602 O O . ALA A 1 79 ? -0.182 -8.108 9.725 1.00 95.50 79 ALA A O 1
ATOM 603 N N . LEU A 1 80 ? 2.033 -7.741 9.709 1.00 95.69 80 LEU A N 1
ATOM 604 C CA . LEU A 1 80 ? 2.260 -8.088 11.119 1.00 95.69 80 LEU A CA 1
ATOM 605 C C . LEU A 1 80 ? 1.620 -7.125 12.128 1.00 95.69 80 LEU A C 1
ATOM 607 O O . LEU A 1 80 ? 1.501 -7.458 13.302 1.00 95.69 80 LEU A O 1
ATOM 611 N N . TRP A 1 81 ? 1.271 -5.907 11.712 1.00 95.81 81 TRP A N 1
ATOM 612 C CA . TRP A 1 81 ? 0.827 -4.858 12.637 1.00 95.81 81 TRP A CA 1
ATOM 613 C C . TRP A 1 81 ? -0.409 -4.092 12.167 1.00 95.81 81 TRP A C 1
ATOM 615 O O . TRP A 1 81 ? -0.860 -3.181 12.870 1.00 95.81 81 TRP A O 1
ATOM 625 N N . ARG A 1 82 ? -0.982 -4.424 11.004 1.00 96.56 82 ARG A N 1
ATOM 626 C CA . ARG A 1 82 ? -2.256 -3.845 10.566 1.00 96.56 82 ARG A CA 1
ATOM 627 C C . ARG A 1 82 ? -3.380 -4.302 11.496 1.00 96.56 82 ARG A C 1
ATOM 629 O O . ARG A 1 82 ? -3.393 -5.431 11.967 1.00 96.56 82 ARG A O 1
ATOM 636 N N . LYS A 1 83 ? -4.353 -3.422 11.717 1.00 96.25 83 LYS A N 1
ATOM 637 C CA . LYS A 1 83 ? -5.543 -3.683 12.546 1.00 96.25 83 LYS A CA 1
ATOM 638 C C . LYS A 1 83 ? -6.843 -3.628 11.740 1.00 96.25 83 LYS A C 1
ATOM 640 O O . LYS A 1 83 ? -7.928 -3.640 12.303 1.00 96.25 83 LYS A O 1
ATO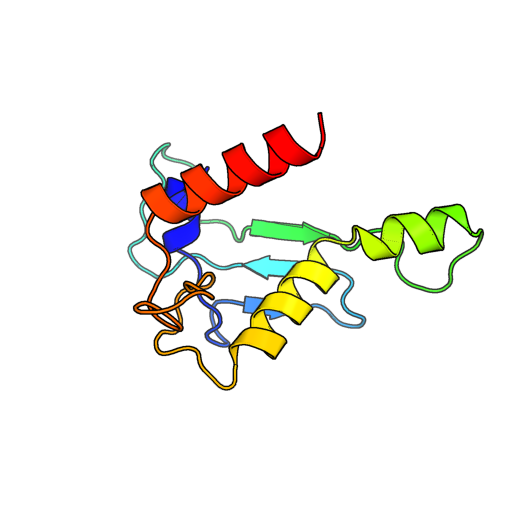M 645 N N . THR A 1 84 ? -6.737 -3.475 10.423 1.00 95.00 84 THR A N 1
ATOM 646 C CA . THR A 1 84 ? -7.864 -3.318 9.502 1.00 95.00 84 THR A CA 1
ATOM 647 C C . THR A 1 84 ? -7.473 -3.793 8.115 1.00 95.00 84 THR A C 1
ATOM 649 O O . THR A 1 84 ? -6.323 -3.623 7.710 1.00 95.00 84 THR A O 1
ATOM 652 N N . ASP A 1 85 ? -8.440 -4.282 7.348 1.00 94.81 85 ASP A N 1
ATOM 653 C CA . ASP A 1 85 ? -8.222 -4.684 5.961 1.00 94.81 85 ASP A CA 1
ATOM 654 C C . ASP A 1 85 ? -8.219 -3.512 4.975 1.00 94.81 85 ASP A C 1
ATOM 656 O O . ASP A 1 85 ? -8.087 -3.746 3.775 1.00 94.81 85 ASP A O 1
ATOM 660 N N . GLN A 1 86 ? -8.412 -2.258 5.411 1.00 94.19 86 GLN A N 1
ATOM 661 C CA . GLN A 1 86 ? -8.265 -1.098 4.521 1.00 94.19 86 GLN A CA 1
ATOM 662 C C . GLN A 1 86 ? -6.857 -1.085 3.915 1.00 94.19 86 GLN A C 1
ATOM 664 O O . GLN A 1 86 ? -5.890 -1.271 4.653 1.00 94.19 86 GLN A O 1
ATOM 669 N N . LEU A 1 87 ? -6.742 -0.840 2.603 1.00 94.69 87 LEU A N 1
ATOM 670 C CA . LEU A 1 87 ? -5.483 -0.963 1.859 1.00 94.69 87 LEU A CA 1
ATOM 671 C C . LEU A 1 87 ? -4.317 -0.229 2.534 1.00 94.69 87 LEU A C 1
ATOM 673 O O . LEU A 1 87 ? -3.283 -0.837 2.814 1.00 94.69 87 LEU A O 1
ATOM 677 N N . PHE A 1 88 ? -4.523 1.050 2.854 1.00 94.50 88 PHE A N 1
ATOM 678 C CA . PHE A 1 88 ? -3.538 1.882 3.536 1.00 94.50 88 PHE A CA 1
ATOM 679 C C . PHE A 1 88 ? -3.848 2.026 5.024 1.00 94.50 88 PHE A C 1
ATOM 681 O O . PHE A 1 88 ? -4.959 2.408 5.415 1.00 94.50 88 PHE A O 1
ATOM 688 N N . VAL A 1 89 ? -2.822 1.790 5.839 1.00 95.62 89 VAL A N 1
ATOM 689 C CA . VAL A 1 89 ? -2.842 1.933 7.296 1.00 95.62 89 VAL A CA 1
ATOM 690 C C . VAL A 1 89 ? -1.754 2.896 7.754 1.00 95.62 89 VAL A C 1
ATOM 692 O O . VAL A 1 89 ? -0.692 2.993 7.142 1.00 95.62 89 VAL A O 1
ATOM 695 N N . CYS A 1 90 ? -2.010 3.611 8.843 1.00 95.75 90 CYS A N 1
ATOM 696 C CA . CYS A 1 90 ? -1.025 4.475 9.483 1.00 95.75 90 CYS A CA 1
ATOM 697 C C . CYS A 1 90 ? 0.188 3.651 9.943 1.00 95.75 90 CYS A C 1
ATOM 699 O O . CYS A 1 90 ? 0.020 2.626 10.604 1.00 95.75 90 CYS A O 1
ATOM 701 N N . TYR A 1 91 ? 1.405 4.108 9.639 1.00 93.88 91 TYR A N 1
ATOM 702 C CA . TYR A 1 91 ? 2.648 3.423 10.025 1.00 93.88 91 TYR A CA 1
ATOM 703 C C . TYR A 1 91 ? 3.288 3.978 11.311 1.00 93.88 91 TYR A C 1
ATOM 705 O O . TYR A 1 91 ? 4.049 3.270 11.967 1.00 93.88 91 TYR A O 1
ATOM 713 N N . GLY A 1 92 ? 2.966 5.216 11.703 1.00 91.38 92 GLY A N 1
ATOM 714 C CA . GLY A 1 92 ? 3.521 5.879 12.888 1.00 91.38 92 GLY A CA 1
ATOM 715 C C . GLY A 1 92 ? 2.655 5.750 14.155 1.00 91.38 92 GLY A C 1
ATOM 716 O O . GLY A 1 92 ? 1.426 5.630 14.057 1.00 91.38 92 GLY A O 1
ATOM 717 N N . PRO A 1 93 ? 3.260 5.787 15.359 1.00 91.81 93 PRO A N 1
ATOM 718 C CA . PRO A 1 93 ? 2.523 5.874 16.620 1.00 91.81 93 PRO A CA 1
ATOM 719 C C . PRO A 1 93 ? 1.782 7.224 16.752 1.00 91.81 93 PRO A C 1
ATOM 721 O O . PRO A 1 93 ? 2.166 8.199 16.110 1.00 91.81 93 PRO A O 1
ATOM 724 N N . PRO A 1 94 ? 0.702 7.307 17.555 1.00 93.06 94 PRO A N 1
ATOM 725 C CA . PRO A 1 94 ? 0.050 6.218 18.294 1.00 93.06 94 PRO A CA 1
ATOM 726 C C . PRO A 1 94 ? -0.914 5.386 17.426 1.00 93.06 94 PRO A C 1
ATOM 728 O O . PRO A 1 94 ? -1.468 4.389 17.879 1.00 93.06 94 PRO A O 1
ATOM 731 N N . LYS A 1 95 ? -1.128 5.775 16.164 1.00 95.19 95 LYS A N 1
ATOM 732 C CA . LYS A 1 95 ? -2.172 5.214 15.290 1.00 95.19 95 LYS A CA 1
ATOM 733 C C . LYS A 1 95 ? -1.704 4.031 14.440 1.00 95.19 95 LYS A C 1
ATOM 735 O O . LYS A 1 95 ? -2.389 3.671 13.486 1.00 95.19 95 LYS A O 1
ATOM 740 N N . ARG A 1 96 ? -0.557 3.423 14.751 1.00 96.31 96 ARG A N 1
ATOM 741 C CA . ARG A 1 96 ? 0.026 2.354 13.931 1.00 96.31 96 ARG A CA 1
ATOM 742 C C . ARG A 1 96 ? -0.971 1.207 13.722 1.00 96.31 96 ARG A C 1
ATOM 744 O O . ARG A 1 96 ? -1.573 0.706 14.674 1.00 96.31 96 ARG A O 1
ATOM 751 N N . GLY A 1 97 ? -1.150 0.828 12.460 1.00 96.00 97 GLY A N 1
ATOM 752 C CA . GLY A 1 97 ? -2.059 -0.229 12.019 1.00 96.00 97 GLY A CA 1
ATOM 753 C C . GLY A 1 97 ? -3.520 0.188 11.841 1.00 96.00 97 GLY A C 1
ATOM 754 O O . GLY A 1 97 ? -4.285 -0.591 11.276 1.00 96.00 97 GLY A O 1
ATOM 755 N N . LEU A 1 98 ? -3.920 1.387 12.279 1.00 96.44 98 LEU A N 1
ATOM 756 C CA . LEU A 1 98 ? -5.272 1.919 12.068 1.00 96.44 98 LEU A CA 1
ATOM 757 C C . LEU A 1 98 ? -5.470 2.385 10.615 1.00 96.44 98 LEU A C 1
ATOM 759 O O . LEU A 1 98 ? -4.485 2.736 9.958 1.00 96.44 98 LEU A O 1
ATOM 763 N N . PRO A 1 99 ? -6.716 2.431 10.103 1.00 94.44 99 PRO A N 1
ATOM 764 C CA . PRO A 1 99 ? -6.982 2.888 8.740 1.00 94.44 99 PRO A CA 1
ATOM 765 C C . PRO A 1 99 ? -6.482 4.320 8.522 1.00 94.44 99 PRO A C 1
ATOM 767 O O . PRO A 1 99 ? -6.765 5.223 9.315 1.00 94.44 99 PRO A O 1
ATOM 770 N N . ALA A 1 100 ? -5.762 4.542 7.421 1.00 93.69 100 ALA A N 1
ATOM 771 C CA . ALA A 1 100 ? -5.369 5.884 7.016 1.00 93.69 100 ALA A CA 1
ATOM 772 C C . ALA A 1 100 ? -6.610 6.680 6.575 1.00 93.69 100 ALA A C 1
ATOM 774 O O . ALA A 1 100 ? -7.394 6.239 5.727 1.00 93.69 100 ALA A O 1
ATOM 775 N N . SER A 1 101 ? -6.814 7.863 7.153 1.00 90.88 101 SER A N 1
ATOM 776 C CA . SER A 1 101 ? -7.903 8.738 6.723 1.00 90.88 101 SER A CA 1
ATOM 777 C C . SER A 1 101 ? -7.559 9.419 5.398 1.00 90.88 101 SER A C 1
ATOM 779 O O . SER A 1 101 ? -6.388 9.578 5.052 1.00 90.88 101 SER A O 1
ATOM 781 N N . LYS A 1 102 ? -8.574 9.912 4.680 1.00 89.12 102 LYS A N 1
ATOM 782 C CA . LYS A 1 102 ? -8.373 10.760 3.496 1.00 89.12 102 LYS A CA 1
ATOM 783 C C . LYS A 1 102 ? -7.407 11.923 3.765 1.00 89.12 102 LYS A C 1
ATOM 785 O O . LYS A 1 102 ? -6.563 12.207 2.927 1.00 89.12 102 LYS A O 1
ATOM 790 N N . HIS A 1 103 ? -7.509 12.571 4.929 1.00 90.38 103 HIS A N 1
ATOM 791 C CA . HIS A 1 103 ? -6.624 13.680 5.300 1.00 90.38 103 HIS A CA 1
ATOM 792 C C . HIS A 1 103 ? -5.170 13.222 5.484 1.00 90.38 103 HIS A C 1
ATOM 794 O O . HIS A 1 103 ? -4.259 13.885 4.999 1.00 90.38 103 HIS A O 1
ATOM 800 N N . VAL A 1 104 ? -4.957 12.069 6.130 1.00 92.25 104 VAL A N 1
ATOM 801 C CA . VAL A 1 104 ? -3.621 11.475 6.302 1.00 92.25 104 VAL A CA 1
ATOM 802 C C . VAL A 1 104 ? -3.003 11.132 4.947 1.00 92.25 104 VAL A C 1
ATOM 804 O O . VAL A 1 104 ? -1.872 11.518 4.681 1.00 92.25 104 VAL A O 1
ATOM 807 N N . LEU A 1 105 ? -3.762 10.484 4.059 1.00 91.75 105 LEU A N 1
ATOM 808 C CA . LEU A 1 105 ? -3.292 10.151 2.712 1.00 91.75 105 LEU A CA 1
ATOM 809 C C . LEU A 1 105 ? -2.972 11.402 1.886 1.00 91.75 105 LEU A C 1
ATOM 811 O O . LEU A 1 105 ? -1.945 11.447 1.218 1.00 91.75 105 LEU A O 1
ATOM 815 N N . SER A 1 106 ? -3.823 12.432 1.948 1.00 91.56 106 SER A N 1
ATOM 816 C CA . SER A 1 106 ? -3.556 13.715 1.289 1.00 91.56 106 SER A CA 1
ATOM 817 C C . SER A 1 106 ? -2.265 14.356 1.794 1.00 91.56 106 SER A C 1
ATOM 819 O O . SER A 1 106 ? -1.483 14.825 0.976 1.00 91.56 106 SER A O 1
ATOM 821 N N . ARG A 1 107 ? -2.026 14.340 3.113 1.00 93.19 107 ARG A N 1
ATOM 822 C CA . ARG A 1 107 ? -0.785 14.843 3.713 1.00 93.19 107 ARG A CA 1
ATOM 823 C C . ARG A 1 107 ? 0.429 14.080 3.182 1.00 93.19 107 ARG A C 1
ATOM 825 O O . ARG A 1 107 ? 1.337 14.713 2.672 1.00 93.19 107 ARG A O 1
ATOM 832 N N . TRP A 1 108 ? 0.407 12.745 3.215 1.00 93.38 108 TRP A N 1
ATOM 833 C CA . TRP A 1 108 ? 1.524 11.926 2.724 1.00 93.38 108 TRP A CA 1
ATOM 834 C C . TRP A 1 108 ? 1.867 12.193 1.259 1.00 93.38 108 TRP A C 1
ATOM 836 O O . TRP A 1 108 ? 3.039 12.211 0.908 1.00 93.38 108 TRP A O 1
ATOM 846 N N . ILE A 1 109 ? 0.859 12.410 0.409 1.00 91.19 109 ILE A N 1
ATOM 847 C CA . ILE A 1 109 ? 1.083 12.740 -1.003 1.00 91.19 109 ILE A CA 1
ATOM 848 C C . ILE A 1 109 ? 1.769 14.100 -1.138 1.00 91.19 109 ILE A C 1
ATOM 850 O O . ILE A 1 109 ? 2.725 14.212 -1.896 1.00 91.19 109 ILE A O 1
ATOM 854 N N . VAL A 1 110 ? 1.303 15.117 -0.406 1.00 94.69 110 VAL A N 1
ATOM 855 C CA . VAL A 1 110 ? 1.927 16.449 -0.421 1.00 94.69 110 VAL A CA 1
ATOM 856 C C . VAL A 1 110 ? 3.365 16.365 0.086 1.00 94.69 110 VAL A C 1
ATOM 858 O O . VAL A 1 110 ? 4.267 16.803 -0.617 1.00 94.69 110 VAL A O 1
ATOM 861 N N . ASP A 1 111 ? 3.588 15.731 1.238 1.00 94.62 111 ASP A N 1
ATOM 862 C CA . ASP A 1 111 ? 4.918 15.594 1.837 1.00 94.62 111 ASP A CA 1
ATOM 863 C C . ASP A 1 111 ? 5.887 14.849 0.902 1.00 94.62 111 ASP A C 1
ATOM 865 O O . ASP A 1 111 ? 7.050 15.229 0.793 1.00 94.62 111 ASP A O 1
ATOM 869 N N . ALA A 1 112 ? 5.414 13.806 0.208 1.00 92.06 112 ALA A N 1
ATOM 870 C CA . ALA A 1 112 ? 6.215 13.062 -0.761 1.00 92.06 112 ALA A CA 1
ATOM 871 C C . ALA A 1 112 ? 6.577 13.907 -1.992 1.00 92.06 112 ALA A C 1
ATOM 873 O O . ALA A 1 112 ? 7.708 13.833 -2.461 1.00 92.06 112 ALA A O 1
ATOM 874 N N . ILE A 1 113 ? 5.645 14.723 -2.498 1.00 92.94 113 ILE A N 1
ATOM 875 C CA . ILE A 1 113 ? 5.910 15.642 -3.615 1.00 92.94 113 ILE A CA 1
ATOM 876 C C . ILE A 1 113 ? 6.925 16.710 -3.190 1.00 92.94 113 ILE A C 1
ATOM 878 O O . ILE A 1 113 ? 7.884 16.940 -3.914 1.00 92.94 113 ILE A O 1
ATOM 882 N N . THR A 1 114 ? 6.757 17.312 -2.010 1.00 95.94 114 THR A N 1
ATOM 883 C CA . THR A 1 114 ? 7.668 18.339 -1.470 1.00 95.94 114 THR A CA 1
ATOM 884 C C . THR A 1 114 ? 9.074 17.812 -1.175 1.00 95.94 114 THR A C 1
ATOM 886 O O . THR A 1 114 ? 10.025 18.576 -1.158 1.00 95.94 114 THR A O 1
ATOM 889 N N . GLN A 1 115 ? 9.237 16.515 -0.917 1.00 93.94 115 GLN A N 1
ATOM 890 C CA . GLN A 1 115 ? 10.568 15.917 -0.765 1.00 93.94 115 GLN A CA 1
ATOM 891 C C . GLN A 1 115 ? 11.236 15.595 -2.107 1.00 93.94 115 GLN A C 1
ATOM 893 O O . GLN A 1 115 ? 12.448 15.401 -2.147 1.00 93.94 115 GLN A O 1
ATOM 898 N N . ALA A 1 116 ? 10.457 15.493 -3.184 1.00 87.69 116 ALA A N 1
ATOM 899 C CA . ALA A 1 116 ? 10.949 15.142 -4.511 1.00 87.69 116 ALA A CA 1
ATOM 900 C C . ALA A 1 116 ? 11.300 16.364 -5.381 1.00 87.69 116 ALA A C 1
ATOM 902 O O . ALA A 1 116 ? 12.037 16.201 -6.354 1.00 87.69 116 ALA A O 1
ATOM 903 N N . TYR A 1 117 ? 10.776 17.550 -5.046 1.00 85.75 117 TYR A N 1
ATOM 904 C CA . TYR A 1 117 ? 10.928 18.812 -5.781 1.00 85.75 117 TYR A CA 1
ATOM 905 C C . TYR A 1 117 ? 11.189 19.970 -4.823 1.00 85.75 117 TYR A C 1
ATOM 907 O O . TYR A 1 117 ? 12.054 20.808 -5.158 1.00 85.75 117 TYR A O 1
#